Protein AF-A0AAV2QJ57-F1 (afdb_monomer_lite)

Foldseek 3Di:
DPPPPQDFDAAQFQLDTNDDHVVPDPCPVPAAGAAQFDRHHDDYVVPDPDQGAAPVQRDRHGSPDCVDPNNVVSSVVSVVVVVVVVCVVVVNDDDDDDDDDDDDPDPVCVLVVQLVCLVVVDPDPVSSVVSNVVVSVVVPD

Secondary structure (DSSP, 8-state):
-TT-TT---B-TTT--BSS--GGG-TTTTTSPPPPTTTS--SS-GGG--SPP--TTT--SS-TT-TT-HHHHHHHHHHHHHHHHHHHHHTT------------TTSHHHHHHHHHHHHHHH-SSHHHHHHHHHHHHHHT--

pLDDT: mean 74.11, std 21.25, range [30.42, 97.75]

Structure (mmCIF, N/CA/C/O backbone):
data_AF-A0AAV2QJ57-F1
#
_entry.id   AF-A0AAV2QJ57-F1
#
loop_
_atom_site.group_PDB
_atom_site.id
_atom_site.type_symbol
_atom_site.label_atom_id
_atom_site.label_alt_id
_atom_site.label_comp_id
_atom_site.label_asym_id
_atom_site.label_entity_id
_atom_site.label_seq_id
_atom_site.pdbx_PDB_ins_code
_atom_site.Cartn_x
_atom_site.Cartn_y
_atom_site.Cartn_z
_atom_site.occupancy
_atom_site.B_iso_or_equiv
_atom_site.auth_seq_id
_atom_site.auth_comp_id
_atom_site.auth_asym_id
_atom_site.auth_atom_id
_atom_site.pdbx_PDB_model_num
ATOM 1 N N . ASN A 1 1 ? -8.552 18.632 6.131 1.00 40.88 1 ASN A N 1
ATOM 2 C CA . ASN A 1 1 ? -8.574 17.408 5.309 1.00 40.88 1 ASN A CA 1
ATOM 3 C C . ASN A 1 1 ? -8.386 16.238 6.263 1.00 40.88 1 ASN A C 1
ATOM 5 O O . ASN A 1 1 ? -7.270 15.949 6.661 1.00 40.88 1 ASN A O 1
ATOM 9 N N . THR A 1 2 ? -9.490 15.722 6.794 1.00 30.70 2 THR A N 1
ATOM 10 C CA . THR A 1 2 ? -9.564 15.001 8.082 1.00 30.70 2 THR A CA 1
ATOM 11 C C . THR A 1 2 ? -9.433 13.478 7.941 1.00 30.70 2 THR A C 1
ATOM 13 O O . THR A 1 2 ? -9.687 12.749 8.890 1.00 30.70 2 THR A O 1
ATOM 16 N N . MET A 1 3 ? -9.021 12.986 6.766 1.00 31.66 3 MET A N 1
ATOM 17 C CA . MET A 1 3 ? -8.992 11.552 6.437 1.00 31.66 3 MET A CA 1
ATOM 18 C C . MET A 1 3 ? -7.620 10.872 6.638 1.00 31.66 3 MET A C 1
ATOM 20 O O . MET A 1 3 ? -7.491 9.682 6.368 1.00 31.66 3 MET A O 1
ATOM 24 N N . ASP A 1 4 ? -6.599 11.583 7.134 1.00 44.31 4 ASP A N 1
ATOM 25 C CA . ASP A 1 4 ? -5.206 11.089 7.210 1.00 44.31 4 ASP A CA 1
ATOM 26 C C . ASP A 1 4 ? -4.788 10.476 8.564 1.00 44.31 4 ASP A C 1
ATOM 28 O O . ASP A 1 4 ? -3.611 10.201 8.787 1.00 44.31 4 ASP A O 1
ATOM 32 N N . VAL A 1 5 ? -5.724 10.212 9.482 1.00 48.44 5 VAL A N 1
ATOM 33 C CA . VAL A 1 5 ? -5.387 9.642 10.806 1.00 48.44 5 VAL A CA 1
ATOM 34 C C . VAL A 1 5 ? -4.908 8.177 10.711 1.00 48.44 5 VAL A C 1
ATOM 36 O O . VAL A 1 5 ? -4.245 7.680 11.616 1.00 48.44 5 VAL A O 1
ATOM 39 N N . PHE A 1 6 ? -5.159 7.487 9.589 1.00 62.22 6 PHE A N 1
ATOM 40 C CA . PHE A 1 6 ? -4.939 6.037 9.447 1.00 62.22 6 PHE A CA 1
ATOM 41 C C . PHE A 1 6 ? -4.066 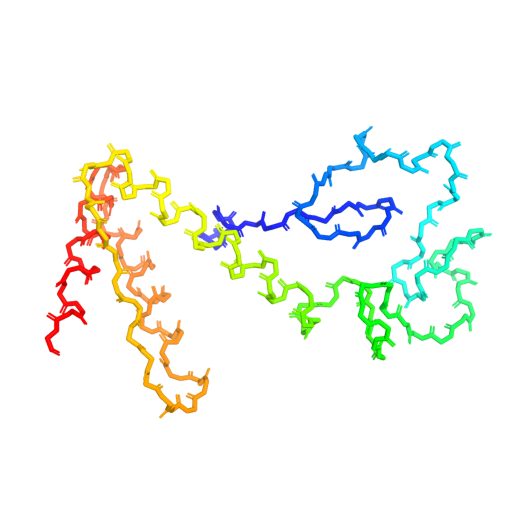5.652 8.243 1.00 62.22 6 PHE A C 1
ATOM 43 O O . PHE A 1 6 ? -4.333 4.669 7.544 1.00 62.22 6 PHE A O 1
ATOM 50 N N . THR A 1 7 ? -3.026 6.435 7.960 1.00 68.19 7 THR A N 1
ATOM 51 C CA . THR A 1 7 ? -2.182 6.203 6.783 1.00 68.19 7 THR A CA 1
ATOM 52 C C . THR A 1 7 ? -1.180 5.076 7.023 1.00 68.19 7 THR A C 1
ATOM 54 O O . THR A 1 7 ? -0.180 5.238 7.720 1.00 68.19 7 THR A O 1
ATOM 57 N N . ILE A 1 8 ? -1.417 3.923 6.388 1.00 83.75 8 ILE A N 1
ATOM 58 C CA . ILE A 1 8 ? -0.393 2.882 6.260 1.00 83.75 8 ILE A CA 1
ATOM 59 C C . ILE A 1 8 ? 0.789 3.410 5.447 1.00 83.75 8 ILE A C 1
ATOM 61 O O . ILE A 1 8 ? 0.631 3.934 4.341 1.00 83.75 8 ILE A O 1
ATOM 65 N N . ILE A 1 9 ? 1.984 3.279 6.019 1.00 87.69 9 ILE A N 1
ATOM 66 C CA . ILE A 1 9 ? 3.211 3.762 5.394 1.00 87.69 9 ILE A CA 1
ATOM 67 C C . ILE A 1 9 ? 3.612 2.856 4.231 1.00 87.69 9 ILE A C 1
ATOM 69 O O . ILE A 1 9 ? 3.448 1.638 4.293 1.00 87.69 9 ILE A O 1
ATOM 73 N N . GLN A 1 10 ? 4.181 3.447 3.186 1.00 92.69 10 GLN A N 1
ATOM 74 C CA . GLN A 1 10 ? 4.901 2.712 2.153 1.00 92.69 10 GLN A CA 1
ATOM 75 C C . GLN A 1 10 ? 6.377 3.056 2.240 1.00 92.69 10 GLN A C 1
ATOM 77 O O . GLN A 1 10 ? 6.749 4.232 2.299 1.00 92.69 10 GLN A O 1
ATOM 82 N N . CYS A 1 11 ? 7.244 2.053 2.182 1.00 95.00 11 CYS A N 1
ATOM 83 C CA . CYS A 1 11 ? 8.657 2.332 2.011 1.00 95.00 11 CYS A CA 1
ATOM 84 C C . CYS A 1 11 ? 8.908 2.845 0.589 1.00 95.00 11 CYS A C 1
ATOM 86 O O . CYS A 1 11 ? 8.799 2.098 -0.373 1.00 95.00 11 CYS A O 1
ATOM 88 N N . HIS A 1 12 ? 9.333 4.098 0.422 1.00 92.88 12 HIS A N 1
ATOM 89 C CA . HIS A 1 12 ? 9.638 4.639 -0.914 1.00 92.88 12 HIS A CA 1
ATOM 90 C C . HIS A 1 12 ? 10.929 4.064 -1.535 1.00 92.88 12 HIS A C 1
ATOM 92 O O . HIS A 1 12 ? 11.330 4.496 -2.614 1.00 92.88 12 HIS A O 1
ATOM 98 N N . TYR A 1 13 ? 11.605 3.133 -0.848 1.00 95.00 13 TYR A N 1
ATOM 99 C CA . TYR A 1 13 ? 12.777 2.431 -1.367 1.00 95.00 13 TYR A CA 1
ATOM 100 C C . TYR A 1 13 ? 12.435 1.050 -1.940 1.00 95.00 13 TYR A C 1
ATOM 102 O O . TYR A 1 13 ? 12.745 0.786 -3.096 1.00 95.00 13 TYR A O 1
ATOM 110 N N . CYS A 1 14 ? 11.799 0.175 -1.152 1.00 95.44 14 CYS A N 1
ATOM 111 C CA . CYS A 1 14 ? 11.424 -1.181 -1.580 1.00 95.44 14 CYS A CA 1
ATOM 112 C C . CYS A 1 14 ? 9.942 -1.342 -1.954 1.00 95.44 14 CYS A C 1
ATOM 114 O O . CYS A 1 14 ? 9.580 -2.383 -2.485 1.00 95.44 14 CYS A O 1
ATOM 116 N N . LEU A 1 15 ? 9.109 -0.326 -1.704 1.00 95.38 15 LEU A N 1
ATOM 117 C CA . LEU A 1 15 ? 7.677 -0.254 -2.033 1.00 95.38 15 LEU A CA 1
ATOM 118 C C . LEU A 1 15 ? 6.758 -1.200 -1.244 1.00 95.38 15 LEU A C 1
ATOM 120 O O . LEU A 1 15 ? 5.559 -1.264 -1.533 1.00 95.38 15 LEU A O 1
ATOM 124 N N . GLU A 1 16 ? 7.286 -1.859 -0.213 1.00 93.06 16 GLU A N 1
ATOM 125 C CA . GLU A 1 16 ? 6.502 -2.648 0.739 1.00 93.06 16 GLU A CA 1
ATOM 126 C C . GLU A 1 16 ? 5.615 -1.755 1.617 1.00 93.06 16 GLU A C 1
ATOM 128 O O . GLU A 1 16 ? 5.992 -0.640 2.007 1.00 93.06 16 GLU A O 1
ATOM 133 N N . TRP A 1 17 ? 4.430 -2.271 1.943 1.00 91.75 17 TRP A N 1
ATOM 134 C CA . TRP A 1 17 ? 3.460 -1.626 2.823 1.00 91.75 17 TRP A CA 1
ATOM 135 C C . TRP A 1 17 ? 3.711 -1.974 4.295 1.00 91.75 17 TRP A C 1
ATOM 137 O O . TRP A 1 17 ? 4.069 -3.100 4.627 1.00 91.75 17 TRP A O 1
ATOM 147 N N . ALA A 1 18 ? 3.468 -1.005 5.180 1.00 72.25 18 ALA A N 1
ATOM 148 C CA . ALA A 1 18 ? 3.317 -1.163 6.629 1.00 72.25 18 ALA A CA 1
ATOM 149 C C . ALA A 1 18 ? 4.491 -1.812 7.398 1.00 72.25 18 ALA A C 1
ATOM 151 O O . ALA A 1 18 ? 4.304 -2.246 8.531 1.00 72.25 18 ALA A O 1
ATOM 152 N N . SER A 1 19 ? 5.699 -1.850 6.826 1.00 78.56 19 SER A N 1
ATOM 153 C CA . SER A 1 19 ? 6.882 -2.423 7.490 1.00 78.56 19 SER A CA 1
ATOM 154 C C . SER A 1 19 ? 7.834 -1.351 8.032 1.00 78.56 19 SER A C 1
ATOM 156 O O . SER A 1 19 ? 8.202 -1.370 9.205 1.00 78.56 19 SER A O 1
ATOM 158 N N . HIS A 1 20 ? 8.240 -0.398 7.191 1.00 91.12 20 HIS A N 1
ATOM 159 C CA . HIS A 1 20 ? 9.295 0.561 7.521 1.00 91.12 20 HIS A CA 1
ATOM 160 C C . HIS A 1 20 ? 9.253 1.797 6.613 1.00 91.12 20 HIS A C 1
ATOM 162 O O . HIS A 1 20 ? 8.640 1.803 5.545 1.00 91.12 20 HIS A O 1
ATOM 168 N N . THR A 1 21 ? 9.944 2.858 7.026 1.00 91.38 21 THR A N 1
ATOM 169 C CA . THR A 1 21 ? 10.168 4.059 6.211 1.00 91.38 21 THR A CA 1
ATOM 170 C C . THR A 1 21 ? 11.467 3.938 5.412 1.00 91.38 21 THR A C 1
ATOM 172 O O . THR A 1 21 ? 12.334 3.125 5.730 1.00 91.38 21 THR A O 1
ATOM 175 N N . ARG A 1 22 ? 11.647 4.778 4.384 1.00 92.25 22 ARG A N 1
ATOM 176 C CA . ARG A 1 22 ? 12.857 4.772 3.537 1.00 92.25 22 ARG A CA 1
ATOM 177 C C . ARG A 1 22 ? 14.184 4.808 4.327 1.00 92.25 22 ARG A C 1
ATOM 179 O O . ARG A 1 22 ? 15.051 4.004 3.990 1.00 92.25 22 ARG A O 1
ATOM 186 N N . PRO A 1 23 ? 14.376 5.667 5.353 1.00 92.06 23 PRO A N 1
ATOM 187 C CA . PRO A 1 23 ? 15.621 5.680 6.134 1.00 92.06 23 PRO A CA 1
ATOM 188 C C . PRO A 1 23 ? 15.946 4.339 6.809 1.00 92.06 23 PRO A C 1
ATOM 190 O O . PRO A 1 23 ? 17.118 3.969 6.923 1.00 92.06 23 PRO A O 1
ATOM 193 N N . ASN A 1 24 ? 14.902 3.598 7.186 1.00 93.88 24 ASN A N 1
ATOM 194 C CA . ASN A 1 24 ? 14.969 2.328 7.904 1.00 93.88 24 ASN A CA 1
ATOM 195 C C . ASN A 1 24 ? 14.770 1.122 6.975 1.00 93.88 24 ASN A C 1
ATOM 197 O O . ASN A 1 24 ? 14.439 0.036 7.442 1.00 93.88 24 ASN A O 1
ATOM 201 N N . CYS A 1 25 ? 14.933 1.298 5.658 1.00 95.25 25 CYS A N 1
ATOM 202 C CA . CYS A 1 25 ? 14.790 0.191 4.725 1.00 95.25 25 CYS A CA 1
ATOM 203 C C . CYS A 1 25 ? 15.942 -0.807 4.894 1.00 95.25 25 CYS A C 1
ATOM 205 O O . CYS A 1 25 ? 17.095 -0.421 4.679 1.00 95.25 25 CYS A O 1
ATOM 207 N N . PRO A 1 26 ? 15.654 -2.085 5.208 1.00 93.81 26 PRO A N 1
ATOM 208 C CA . PRO A 1 26 ? 16.689 -3.098 5.414 1.00 93.81 26 PRO A CA 1
ATOM 209 C C . PRO A 1 26 ? 17.442 -3.422 4.119 1.00 93.81 26 PRO A C 1
ATOM 211 O O . PRO A 1 26 ? 18.526 -3.990 4.154 1.00 93.81 26 PRO A O 1
ATOM 214 N N . PHE A 1 27 ? 16.883 -3.041 2.968 1.00 92.62 27 PHE A N 1
ATOM 215 C CA . PHE A 1 27 ? 17.445 -3.333 1.657 1.00 92.62 27 PHE A CA 1
ATOM 216 C C . PHE A 1 27 ? 18.193 -2.163 1.013 1.00 92.62 27 PHE A C 1
ATOM 218 O O . PHE A 1 27 ? 18.676 -2.322 -0.107 1.00 92.62 27 PHE A O 1
ATOM 225 N N . LYS A 1 28 ? 18.283 -0.999 1.675 1.00 91.62 28 LYS A N 1
ATOM 226 C CA . LYS A 1 28 ? 18.851 0.220 1.069 1.00 91.62 28 LYS A CA 1
ATOM 227 C C . LYS A 1 28 ? 20.306 0.063 0.614 1.00 91.62 28 LYS A C 1
ATOM 229 O O . LYS A 1 28 ? 20.682 0.645 -0.394 1.00 91.62 28 LYS A O 1
ATOM 234 N N . ASP A 1 29 ? 21.068 -0.773 1.315 1.00 93.31 29 ASP A N 1
ATOM 235 C CA . ASP A 1 29 ? 22.485 -1.038 1.039 1.00 93.31 29 ASP A CA 1
ATOM 236 C C . ASP A 1 29 ? 22.705 -2.385 0.318 1.00 93.31 29 ASP A C 1
ATOM 238 O O . ASP A 1 29 ? 23.836 -2.769 0.042 1.00 93.31 29 ASP A O 1
ATOM 242 N N . ILE A 1 30 ? 21.624 -3.119 0.018 1.00 93.25 30 ILE A N 1
ATOM 243 C CA . ILE A 1 30 ? 21.669 -4.483 -0.543 1.00 93.25 30 ILE A CA 1
ATOM 244 C C . ILE A 1 30 ? 21.193 -4.504 -1.997 1.00 93.25 30 ILE A C 1
ATOM 246 O O . ILE A 1 30 ? 21.761 -5.206 -2.830 1.00 93.25 30 ILE A O 1
ATOM 250 N N . LYS A 1 31 ? 20.130 -3.756 -2.316 1.00 93.06 31 LYS A N 1
ATOM 251 C CA . LYS A 1 31 ? 19.518 -3.733 -3.651 1.00 93.06 31 LYS A CA 1
ATOM 252 C C . LYS A 1 31 ? 19.257 -2.298 -4.101 1.00 93.06 31 LYS A C 1
ATOM 254 O O . LYS A 1 31 ? 19.059 -1.438 -3.245 1.00 93.06 31 LYS A O 1
ATOM 259 N N . PRO A 1 32 ? 19.222 -2.014 -5.413 1.00 95.00 32 PRO A N 1
ATOM 260 C CA . PRO A 1 32 ? 18.823 -0.702 -5.919 1.00 95.00 32 PRO A CA 1
ATOM 261 C C . PRO A 1 32 ? 17.370 -0.360 -5.554 1.00 95.00 32 PRO A C 1
ATOM 263 O O . PRO A 1 32 ? 16.546 -1.249 -5.339 1.00 95.00 32 PRO A O 1
ATOM 266 N N . GLN A 1 33 ? 17.053 0.939 -5.512 1.00 95.69 33 GLN A N 1
ATOM 267 C CA . GLN A 1 33 ? 15.690 1.427 -5.282 1.00 95.69 33 GLN A CA 1
ATOM 268 C C . GLN A 1 33 ? 14.723 0.812 -6.302 1.00 95.69 33 GLN A C 1
ATOM 270 O O . GLN A 1 33 ? 14.978 0.858 -7.506 1.00 95.69 33 GLN A O 1
ATOM 275 N N . ALA A 1 34 ? 13.611 0.266 -5.814 1.00 96.50 34 ALA A N 1
ATOM 276 C CA . ALA A 1 34 ? 12.584 -0.330 -6.654 1.00 96.50 34 ALA A CA 1
ATOM 277 C C . ALA A 1 34 ? 11.810 0.751 -7.421 1.00 96.50 34 ALA A C 1
ATOM 279 O O . ALA A 1 34 ? 11.428 1.791 -6.873 1.00 96.50 34 ALA A O 1
ATOM 280 N N . CYS A 1 35 ? 11.544 0.496 -8.697 1.00 97.31 35 CYS A N 1
ATOM 281 C CA . CYS A 1 35 ? 10.725 1.353 -9.535 1.00 97.31 35 CYS A CA 1
ATOM 282 C C . CYS A 1 35 ? 9.245 1.202 -9.171 1.00 97.31 35 CYS A C 1
ATOM 284 O O . CYS A 1 35 ? 8.697 0.102 -9.187 1.00 97.31 35 CYS A O 1
ATOM 286 N N . ALA A 1 36 ? 8.551 2.316 -8.916 1.00 95.38 36 ALA A N 1
ATOM 287 C CA . ALA A 1 36 ? 7.123 2.299 -8.578 1.00 95.38 36 ALA A CA 1
ATOM 288 C C . ALA A 1 36 ? 6.221 1.728 -9.691 1.00 95.38 36 ALA A C 1
ATOM 290 O O . ALA A 1 36 ? 5.107 1.284 -9.403 1.00 95.38 36 ALA A O 1
ATOM 291 N N . LYS A 1 37 ? 6.698 1.741 -10.947 1.00 96.88 37 LYS A N 1
ATOM 292 C CA . LYS A 1 37 ? 5.970 1.253 -12.124 1.00 96.88 37 LYS A CA 1
ATOM 293 C C . LYS A 1 37 ? 6.059 -0.265 -12.283 1.00 96.88 37 LYS A C 1
ATOM 295 O O . LYS A 1 37 ? 5.023 -0.894 -12.458 1.00 96.88 37 LYS A O 1
ATOM 300 N N . CYS A 1 38 ? 7.269 -0.826 -12.260 1.00 96.75 38 CYS A N 1
ATOM 301 C CA . CYS A 1 38 ? 7.513 -2.234 -12.601 1.00 96.75 38 CYS A CA 1
ATOM 302 C C . CYS A 1 38 ? 8.090 -3.080 -11.456 1.00 96.75 38 CYS A C 1
ATOM 304 O O . CYS A 1 38 ? 8.263 -4.283 -11.616 1.00 96.75 38 CYS A O 1
ATOM 306 N N . GLY A 1 39 ? 8.433 -2.475 -10.317 1.00 95.06 39 GLY A N 1
ATOM 307 C CA . GLY A 1 39 ? 9.027 -3.161 -9.168 1.00 95.06 39 GLY A CA 1
ATOM 308 C C . GLY A 1 39 ? 10.533 -3.421 -9.271 1.00 95.06 39 GLY A C 1
ATOM 309 O O . GLY A 1 39 ? 11.193 -3.568 -8.248 1.00 95.06 39 GLY A O 1
ATOM 310 N N . GLU A 1 40 ? 11.111 -3.427 -10.469 1.00 94.94 40 GLU A N 1
ATOM 311 C CA . GLU A 1 40 ? 12.545 -3.667 -10.652 1.00 94.94 40 GLU A CA 1
ATOM 312 C C . GLU A 1 40 ? 13.400 -2.444 -10.298 1.00 94.94 40 GLU A C 1
ATOM 314 O O . GLU A 1 40 ? 12.933 -1.306 -10.334 1.00 94.94 40 GLU A O 1
ATOM 319 N N . GLY A 1 41 ? 14.669 -2.673 -9.958 1.00 94.44 41 GLY A N 1
ATOM 320 C CA . GLY A 1 41 ? 15.633 -1.603 -9.702 1.00 94.44 41 GLY A CA 1
ATOM 321 C C . GLY A 1 41 ? 16.563 -1.325 -10.885 1.00 94.44 41 GLY A C 1
ATOM 322 O O . GLY A 1 41 ? 16.435 -1.904 -11.960 1.00 94.44 41 GLY A O 1
ATOM 323 N N . GLY A 1 42 ? 17.519 -0.417 -10.683 1.00 94.44 42 GLY A N 1
ATOM 324 C CA . GLY A 1 42 ? 18.577 -0.122 -11.663 1.00 94.44 42 GLY A CA 1
ATOM 325 C C . GLY A 1 42 ? 18.228 0.940 -12.710 1.00 94.44 42 GLY A C 1
ATOM 326 O O . GLY A 1 42 ? 19.036 1.205 -13.592 1.00 94.44 42 GLY A O 1
ATOM 327 N N . HIS A 1 43 ? 17.061 1.576 -12.607 1.00 96.00 43 HIS A N 1
ATOM 328 C CA . HIS A 1 43 ? 16.628 2.647 -13.506 1.00 96.00 43 HIS A CA 1
ATOM 329 C C . HIS A 1 43 ? 15.761 3.674 -12.766 1.00 96.00 43 HIS A C 1
ATOM 331 O O . HIS A 1 43 ? 15.245 3.407 -11.677 1.00 96.00 43 HIS A O 1
ATOM 337 N N . LYS A 1 44 ? 15.580 4.864 -13.352 1.00 93.62 44 LYS A N 1
ATOM 338 C CA . LYS A 1 44 ? 14.637 5.867 -12.835 1.00 93.62 44 LYS A CA 1
ATOM 339 C C . LYS A 1 44 ? 13.227 5.596 -13.344 1.00 93.62 44 LYS A C 1
ATOM 341 O O . LYS A 1 44 ? 13.039 5.109 -14.453 1.00 93.62 44 LYS A O 1
ATOM 346 N N . TYR A 1 45 ? 12.220 6.023 -12.582 1.00 92.44 45 TYR A N 1
ATOM 347 C CA . TYR A 1 45 ? 10.813 5.914 -12.988 1.00 92.44 45 TYR A CA 1
ATOM 348 C C . TYR A 1 45 ? 10.540 6.528 -14.375 1.00 92.44 45 TYR A C 1
ATOM 350 O O . TYR A 1 45 ? 9.838 5.931 -15.185 1.00 92.44 45 TYR A O 1
ATOM 358 N N . THR A 1 46 ? 11.137 7.688 -14.672 1.00 95.00 46 THR A N 1
ATOM 359 C CA . THR A 1 46 ? 10.995 8.400 -15.957 1.00 95.00 46 THR A CA 1
ATOM 360 C C . THR A 1 46 ? 11.629 7.672 -17.142 1.00 95.00 46 THR A C 1
ATOM 362 O O . THR A 1 46 ? 11.294 7.963 -18.283 1.00 95.00 46 THR A O 1
ATOM 365 N N . GLU A 1 47 ? 12.536 6.736 -16.876 1.00 96.12 47 GLU A N 1
ATOM 366 C CA . GLU A 1 47 ? 13.278 5.951 -17.870 1.00 96.12 47 GLU A CA 1
ATOM 367 C C . GLU A 1 47 ? 12.736 4.508 -17.955 1.00 96.12 47 GLU A C 1
ATOM 369 O O . GLU A 1 47 ? 13.279 3.671 -18.670 1.00 96.12 47 GLU A O 1
ATOM 374 N N . CYS A 1 48 ? 11.664 4.190 -17.217 1.00 96.50 48 CYS A N 1
ATOM 375 C CA . CYS A 1 48 ? 11.129 2.837 -17.119 1.00 96.50 48 CYS A CA 1
ATOM 376 C C . CYS A 1 48 ? 10.373 2.417 -18.392 1.00 96.50 48 CYS A C 1
ATOM 378 O O . CYS A 1 48 ? 9.217 2.805 -18.612 1.00 96.50 48 CYS A O 1
ATOM 380 N N . SER A 1 49 ? 11.000 1.549 -19.185 1.00 96.69 49 SER A N 1
ATOM 381 C CA . SER A 1 49 ? 10.416 0.906 -20.371 1.00 96.69 49 SER A CA 1
ATOM 382 C C . SER A 1 49 ? 9.659 -0.392 -20.068 1.00 96.69 49 SER A C 1
ATOM 384 O O . SER A 1 49 ? 8.929 -0.882 -20.928 1.00 96.69 49 SER A O 1
ATOM 386 N N . HIS A 1 50 ? 9.788 -0.936 -18.856 1.00 96.75 50 HIS A N 1
ATOM 387 C CA . HIS A 1 50 ? 9.133 -2.181 -18.466 1.00 96.75 50 HIS A CA 1
ATOM 388 C C . HIS A 1 50 ? 7.601 -2.035 -18.364 1.00 96.75 50 HIS A C 1
ATOM 390 O O . HIS A 1 50 ? 7.096 -0.942 -18.051 1.00 96.75 50 HIS A O 1
ATOM 396 N N . PRO A 1 51 ? 6.851 -3.133 -18.586 1.00 97.19 51 PRO A N 1
ATOM 397 C CA . PRO A 1 51 ? 5.427 -3.199 -18.281 1.00 97.19 51 PRO A CA 1
ATOM 398 C C . PRO A 1 51 ? 5.135 -2.845 -16.820 1.00 97.19 51 PRO A C 1
ATOM 400 O O . PRO A 1 51 ? 5.973 -3.015 -15.932 1.00 97.19 51 PRO A O 1
ATOM 403 N N . VAL A 1 52 ? 3.930 -2.333 -16.571 1.00 97.19 52 VAL A N 1
ATOM 404 C CA . VAL A 1 52 ? 3.476 -2.038 -15.210 1.00 97.19 52 VAL A CA 1
ATOM 405 C C . VAL A 1 52 ? 3.305 -3.351 -14.452 1.00 97.19 52 VAL A C 1
ATOM 407 O O . VAL A 1 52 ? 2.609 -4.246 -14.923 1.00 97.19 52 VAL A O 1
ATOM 410 N N . LYS A 1 53 ? 3.923 -3.447 -13.276 1.00 97.75 53 LYS A N 1
ATOM 411 C CA . LYS A 1 53 ? 3.857 -4.628 -12.421 1.00 97.75 53 LYS A CA 1
ATOM 412 C C . LYS A 1 53 ? 4.016 -4.241 -10.956 1.00 97.75 53 LYS A C 1
ATOM 414 O O . LYS A 1 53 ? 4.940 -3.516 -10.581 1.00 97.75 53 LYS A O 1
ATOM 419 N N . CYS A 1 54 ? 3.130 -4.754 -10.112 1.00 97.38 54 CYS A N 1
ATOM 420 C CA . CYS A 1 54 ? 3.192 -4.541 -8.677 1.00 97.38 54 CYS A CA 1
ATOM 421 C C . CYS A 1 54 ? 4.196 -5.501 -8.035 1.00 97.38 54 CYS A C 1
ATOM 423 O O . CYS A 1 54 ? 3.979 -6.705 -8.052 1.00 97.38 54 CYS A O 1
ATOM 425 N N . ILE A 1 55 ? 5.230 -4.988 -7.366 1.00 96.06 55 ILE A N 1
ATOM 426 C CA . ILE A 1 55 ? 6.178 -5.844 -6.626 1.00 96.06 55 ILE A CA 1
ATOM 427 C C . ILE A 1 55 ? 5.536 -6.600 -5.451 1.00 96.06 55 ILE A C 1
ATOM 429 O O . ILE A 1 55 ? 6.045 -7.629 -5.029 1.00 96.06 55 ILE A O 1
ATOM 433 N N . ASN A 1 56 ? 4.420 -6.098 -4.912 1.00 95.69 56 ASN A N 1
ATOM 434 C CA . ASN A 1 56 ? 3.795 -6.678 -3.724 1.00 95.69 56 ASN A CA 1
ATOM 435 C C . ASN A 1 56 ? 2.873 -7.866 -4.044 1.00 95.69 56 ASN A C 1
ATOM 437 O O . ASN A 1 56 ? 2.674 -8.717 -3.189 1.00 95.69 56 ASN A O 1
ATOM 441 N N . CYS A 1 57 ? 2.262 -7.901 -5.233 1.00 96.81 57 CYS A N 1
ATOM 442 C CA . CYS A 1 57 ? 1.255 -8.916 -5.585 1.00 96.81 57 CYS A CA 1
ATOM 443 C C . CYS A 1 57 ? 1.353 -9.433 -7.025 1.00 96.81 57 CYS A C 1
ATOM 445 O O . CYS A 1 57 ? 0.457 -10.137 -7.476 1.00 96.81 57 CYS A O 1
ATOM 447 N N . ASP A 1 58 ? 2.381 -9.012 -7.763 1.00 96.94 58 ASP A N 1
ATOM 448 C CA . ASP A 1 58 ? 2.627 -9.333 -9.172 1.00 96.94 58 ASP A CA 1
ATOM 449 C C . ASP A 1 58 ? 1.530 -8.908 -10.172 1.00 96.94 58 ASP A C 1
ATOM 451 O O . ASP A 1 58 ? 1.639 -9.213 -11.357 1.00 96.94 58 ASP A O 1
ATOM 455 N N . GLY A 1 59 ? 0.512 -8.157 -9.736 1.00 97.25 59 GLY A N 1
ATOM 456 C CA . GLY A 1 59 ? -0.587 -7.683 -10.584 1.00 97.25 59 GLY A CA 1
ATOM 457 C C . GLY A 1 59 ? -0.227 -6.539 -11.542 1.00 97.25 59 GLY A C 1
ATOM 458 O O . GLY A 1 59 ? 0.753 -5.815 -11.344 1.00 97.25 59 GLY A O 1
ATOM 459 N N . GLU A 1 60 ? -1.079 -6.332 -12.552 1.00 97.38 60 GLU A N 1
ATOM 460 C CA . GLU A 1 60 ? -0.953 -5.303 -13.603 1.00 97.38 60 GLU A CA 1
ATOM 461 C C . GLU A 1 60 ? -1.350 -3.896 -13.116 1.00 97.38 60 GLU A C 1
ATOM 463 O O . GLU A 1 60 ? -2.217 -3.217 -13.664 1.00 97.38 60 GLU A O 1
ATOM 468 N N . HIS A 1 61 ? -0.723 -3.439 -12.037 1.00 97.06 61 HIS A N 1
ATOM 469 C CA . HIS A 1 61 ? -0.883 -2.085 -11.519 1.00 97.06 61 HIS A CA 1
ATOM 470 C C . HIS A 1 61 ? 0.408 -1.614 -10.829 1.00 97.06 61 HIS A C 1
ATOM 472 O O . HIS A 1 61 ? 1.215 -2.440 -10.402 1.00 97.06 61 HIS A O 1
ATOM 478 N N . PRO A 1 62 ? 0.633 -0.297 -10.669 1.00 96.25 62 PRO A N 1
ATOM 479 C CA . PRO A 1 62 ? 1.802 0.205 -9.951 1.00 96.25 62 PRO A CA 1
ATOM 480 C C . PRO A 1 62 ? 1.821 -0.268 -8.493 1.00 96.25 62 PRO A C 1
ATOM 482 O O . PRO A 1 62 ? 0.773 -0.515 -7.885 1.00 96.25 62 PRO A O 1
ATOM 485 N N . ALA A 1 63 ? 3.006 -0.328 -7.886 1.00 95.00 63 ALA A N 1
ATOM 486 C CA . ALA A 1 63 ? 3.157 -0.736 -6.486 1.00 95.00 63 ALA A CA 1
ATOM 487 C C . ALA A 1 63 ? 2.467 0.215 -5.491 1.00 95.00 63 ALA A C 1
ATOM 489 O O . ALA A 1 63 ? 2.205 -0.169 -4.356 1.00 95.00 63 ALA A O 1
ATOM 490 N N . THR A 1 64 ? 2.163 1.442 -5.913 1.00 92.88 64 THR A N 1
ATOM 491 C CA . THR A 1 64 ? 1.491 2.487 -5.127 1.00 92.88 64 THR A CA 1
ATOM 492 C C . T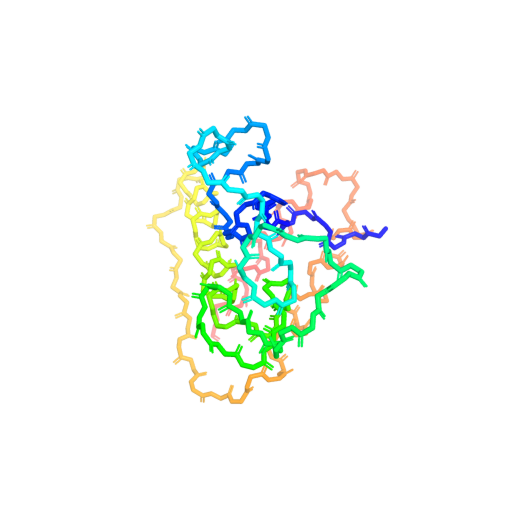HR A 1 64 ? -0.040 2.415 -5.199 1.00 92.88 64 THR A C 1
ATOM 494 O O . THR A 1 64 ? -0.727 3.174 -4.511 1.00 92.88 64 THR A O 1
ATOM 497 N N . ALA A 1 65 ? -0.601 1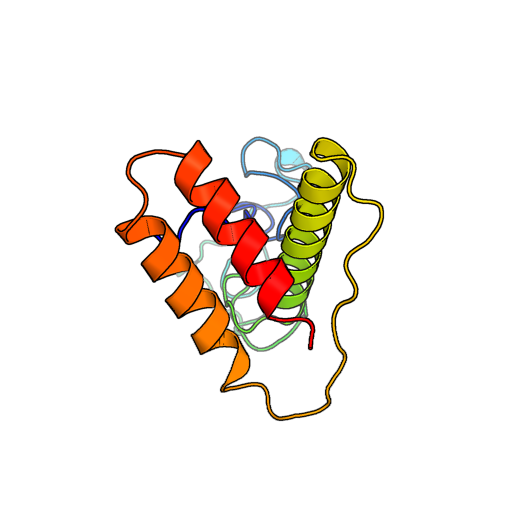.534 -6.036 1.00 93.81 65 ALA A N 1
ATOM 498 C CA . ALA A 1 65 ? -2.035 1.493 -6.291 1.00 93.81 65 ALA A CA 1
ATOM 499 C C . ALA A 1 65 ? -2.827 0.985 -5.074 1.00 93.81 65 ALA A C 1
ATOM 501 O O . ALA A 1 65 ? -2.571 -0.094 -4.540 1.00 93.81 65 ALA A O 1
ATOM 502 N N . ARG A 1 66 ? -3.860 1.738 -4.680 1.00 90.25 66 ARG A N 1
ATOM 503 C CA . ARG A 1 66 ? -4.752 1.410 -3.550 1.00 90.25 66 ARG A CA 1
ATOM 504 C C . ARG A 1 66 ? -5.726 0.262 -3.853 1.00 90.25 66 ARG A C 1
ATOM 506 O O . ARG A 1 66 ? -6.358 -0.262 -2.942 1.00 90.25 66 ARG A O 1
ATOM 513 N N . CYS A 1 67 ? -5.831 -0.152 -5.119 1.00 91.12 67 CYS A N 1
ATOM 514 C CA . CYS A 1 67 ? -6.551 -1.365 -5.510 1.00 91.12 67 CYS A CA 1
ATOM 515 C C . CYS A 1 67 ? -5.772 -2.655 -5.200 1.00 91.12 67 CYS A C 1
ATOM 517 O O . CYS A 1 67 ? -6.376 -3.724 -5.237 1.00 91.12 67 CYS A O 1
ATOM 519 N N . CYS A 1 68 ? -4.475 -2.564 -4.868 1.00 94.25 68 CYS A N 1
ATOM 520 C CA . CYS A 1 68 ? -3.632 -3.724 -4.594 1.00 94.25 68 CYS A CA 1
ATOM 521 C C . CYS A 1 68 ? -4.215 -4.581 -3.453 1.00 94.25 68 CYS A C 1
ATOM 523 O O . CYS A 1 68 ? -4.500 -4.041 -2.379 1.00 94.25 68 CYS A O 1
ATOM 525 N N . PRO A 1 69 ? -4.340 -5.910 -3.627 1.00 93.88 69 PRO A N 1
ATOM 526 C CA . PRO A 1 69 ? -4.841 -6.789 -2.573 1.00 93.88 69 PRO A CA 1
ATOM 527 C C . PRO A 1 69 ? -3.952 -6.751 -1.323 1.00 93.88 69 PRO A C 1
ATOM 529 O O . PRO A 1 69 ? -4.473 -6.673 -0.216 1.00 93.88 69 PRO A O 1
ATOM 532 N N . VAL A 1 70 ? -2.625 -6.680 -1.480 1.00 94.50 70 VAL A N 1
ATOM 533 C CA . VAL A 1 70 ? -1.697 -6.573 -0.339 1.00 94.50 70 VAL A CA 1
ATOM 534 C C . VAL A 1 70 ? -1.875 -5.255 0.409 1.00 94.50 70 VAL A C 1
ATOM 536 O O . VAL A 1 70 ? -1.911 -5.266 1.633 1.00 94.50 70 VAL A O 1
ATOM 539 N N . PHE A 1 71 ? -2.076 -4.134 -0.294 1.00 90.56 71 PHE A N 1
ATOM 540 C CA . PHE A 1 71 ? -2.411 -2.861 0.356 1.00 90.56 71 PHE A CA 1
ATOM 541 C C . PHE A 1 71 ? -3.688 -2.991 1.202 1.00 90.56 71 PHE A C 1
ATOM 543 O O . PHE A 1 71 ? -3.702 -2.582 2.363 1.00 90.56 71 PHE A O 1
ATOM 550 N N . LYS A 1 72 ? -4.753 -3.578 0.635 1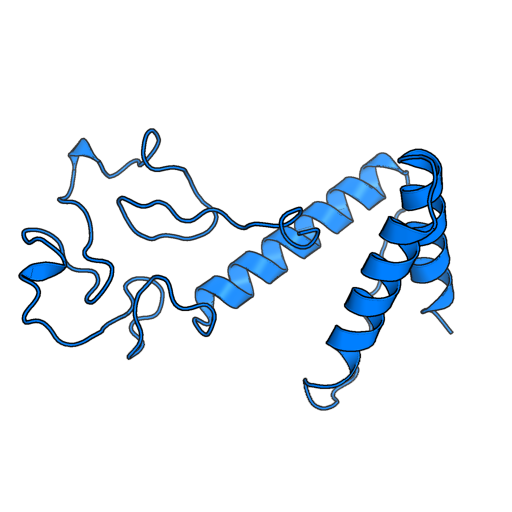.00 89.00 72 LYS A N 1
ATOM 551 C CA . LYS A 1 72 ? -6.033 -3.768 1.333 1.00 89.00 72 LYS A CA 1
ATOM 552 C C . LYS A 1 72 ? -5.869 -4.648 2.575 1.00 89.00 72 LYS A C 1
ATOM 554 O O . LYS A 1 72 ? -6.347 -4.271 3.642 1.00 89.00 72 LYS A O 1
ATOM 559 N N . SER A 1 73 ? -5.144 -5.761 2.464 1.00 87.38 73 SER A N 1
ATOM 560 C CA . SER A 1 73 ? -4.852 -6.646 3.596 1.00 87.38 73 SER A CA 1
ATOM 561 C C . SER A 1 73 ? -4.003 -5.959 4.668 1.00 87.38 73 SER A C 1
ATOM 563 O O . SER A 1 73 ? -4.325 -6.056 5.850 1.00 87.38 73 SER A O 1
ATOM 565 N N . SER A 1 74 ? -2.962 -5.206 4.291 1.00 87.88 74 SER A N 1
ATOM 566 C CA . SER A 1 74 ? -2.151 -4.429 5.240 1.00 87.88 74 SER A CA 1
ATOM 567 C C . SER A 1 74 ? -2.976 -3.362 5.960 1.00 87.88 74 SER A C 1
ATOM 569 O O . SER A 1 74 ? -2.801 -3.156 7.160 1.00 87.88 74 SER A O 1
ATOM 571 N N . LEU A 1 75 ? -3.894 -2.701 5.250 1.00 82.62 75 LEU A N 1
ATOM 572 C CA . LEU A 1 75 ? -4.809 -1.727 5.838 1.00 82.62 75 LEU A CA 1
ATOM 573 C C . LEU A 1 75 ? -5.765 -2.384 6.837 1.00 82.62 75 LEU A C 1
ATOM 575 O O . LEU A 1 75 ? -5.957 -1.851 7.927 1.00 82.62 75 LEU A O 1
ATOM 579 N N . GLN A 1 76 ? -6.345 -3.534 6.485 1.00 82.12 76 GLN A N 1
ATOM 580 C CA . GLN A 1 76 ? -7.224 -4.284 7.381 1.00 82.12 76 GLN A CA 1
ATOM 581 C C . GLN A 1 76 ? -6.473 -4.728 8.638 1.00 82.12 76 GLN A C 1
ATOM 583 O O . GLN A 1 76 ? -6.927 -4.444 9.740 1.00 82.12 76 GLN A O 1
ATOM 588 N N . TYR A 1 77 ? -5.286 -5.322 8.487 1.00 82.19 77 TYR A N 1
ATOM 589 C CA . TYR A 1 77 ? -4.451 -5.723 9.619 1.00 82.19 77 TYR A CA 1
ATOM 590 C C . TYR A 1 77 ? -4.128 -4.543 10.546 1.00 82.19 77 TYR A C 1
ATOM 592 O O . TYR A 1 77 ? -4.289 -4.650 11.761 1.00 82.19 77 TYR A O 1
ATOM 600 N N . ALA A 1 78 ? -3.719 -3.400 9.985 1.00 78.31 78 ALA A N 1
ATOM 601 C CA . ALA A 1 78 ? -3.420 -2.202 10.766 1.00 78.31 78 ALA A CA 1
ATOM 602 C C . ALA A 1 78 ? -4.652 -1.686 11.528 1.00 78.31 78 ALA A C 1
ATOM 604 O O . ALA A 1 78 ? -4.540 -1.325 12.699 1.00 78.31 78 ALA A O 1
ATOM 605 N N . ARG A 1 79 ? -5.833 -1.700 10.893 1.00 76.00 79 ARG A N 1
ATOM 606 C CA . ARG A 1 79 ? -7.106 -1.337 11.535 1.00 76.00 79 ARG A CA 1
ATOM 607 C C . ARG A 1 79 ? -7.445 -2.281 12.683 1.00 76.00 79 ARG A C 1
ATOM 609 O O . ARG A 1 79 ? -7.707 -1.808 13.782 1.00 76.00 79 ARG A O 1
ATOM 616 N N . THR A 1 80 ? -7.396 -3.594 12.456 1.00 73.81 80 THR A N 1
ATOM 617 C CA . THR A 1 80 ? -7.697 -4.597 13.486 1.00 73.81 80 THR A CA 1
ATOM 618 C C . THR A 1 80 ? -6.746 -4.475 14.669 1.00 73.81 80 THR A C 1
ATOM 620 O O . THR A 1 80 ? -7.198 -4.446 15.811 1.00 73.81 80 THR A O 1
ATOM 623 N N . LYS A 1 81 ? -5.439 -4.342 14.411 1.00 76.81 81 LYS A N 1
ATOM 624 C CA . LYS A 1 81 ? -4.432 -4.181 15.463 1.00 76.81 81 LYS A CA 1
ATOM 625 C C . LYS A 1 81 ? -4.697 -2.931 16.304 1.00 76.81 81 LYS A C 1
ATOM 627 O O . LYS A 1 81 ? -4.676 -3.011 17.526 1.00 76.81 81 LYS A O 1
ATOM 632 N N . LEU A 1 82 ? -5.006 -1.805 15.663 1.00 71.62 82 LEU A N 1
ATOM 633 C CA . LEU A 1 82 ? -5.337 -0.569 16.368 1.00 71.62 82 LEU A CA 1
ATOM 634 C C . LEU A 1 82 ? -6.604 -0.719 17.219 1.00 71.62 82 LEU A C 1
ATOM 636 O O . LEU A 1 82 ? -6.609 -0.326 18.381 1.00 71.62 82 LEU A O 1
ATOM 640 N N . VAL A 1 83 ? -7.670 -1.301 16.661 1.00 73.38 83 VAL A N 1
ATOM 641 C CA . VAL A 1 83 ? -8.906 -1.569 17.411 1.00 73.38 83 VAL A CA 1
ATOM 642 C C . VAL A 1 83 ? -8.597 -2.431 18.635 1.00 73.38 83 VAL A C 1
ATOM 644 O O . VAL A 1 83 ? -9.034 -2.098 19.730 1.00 73.38 83 VAL A O 1
ATOM 647 N N . GLN A 1 84 ? -7.787 -3.480 18.494 1.00 70.00 84 GLN A N 1
ATOM 648 C CA . GLN A 1 84 ? -7.364 -4.317 19.620 1.00 70.00 84 GLN A CA 1
ATOM 649 C C . GLN A 1 84 ? -6.567 -3.539 20.674 1.00 70.00 84 GLN A C 1
ATOM 651 O O . GLN A 1 84 ? -6.847 -3.677 21.863 1.00 70.00 84 GLN A O 1
ATOM 656 N N . GLU A 1 85 ? -5.611 -2.703 20.264 1.00 70.19 85 GLU A N 1
ATOM 657 C CA . GLU A 1 85 ? -4.825 -1.861 21.176 1.00 70.19 85 GLU A CA 1
ATOM 658 C C . GLU A 1 85 ? -5.717 -0.880 21.949 1.00 70.19 85 GLU A C 1
ATOM 660 O O . GLU A 1 85 ? -5.562 -0.717 23.160 1.00 70.19 85 GLU A O 1
ATOM 665 N N . ILE A 1 86 ? -6.702 -0.286 21.274 1.00 71.12 86 ILE A N 1
ATOM 666 C CA . ILE A 1 86 ? -7.691 0.604 21.881 1.00 71.12 86 ILE A CA 1
ATOM 667 C C . ILE A 1 86 ? -8.581 -0.154 22.872 1.00 71.12 86 ILE A C 1
ATOM 669 O O . ILE A 1 86 ? -8.765 0.305 23.999 1.00 71.12 86 ILE A O 1
ATOM 673 N N . LEU A 1 87 ? -9.130 -1.309 22.486 1.00 69.62 87 LEU A N 1
ATOM 674 C CA . LEU A 1 87 ? -9.970 -2.128 23.365 1.00 69.62 87 LEU A CA 1
ATOM 675 C C . LEU A 1 87 ? -9.201 -2.540 24.622 1.00 69.62 87 LEU A C 1
ATOM 677 O O . LEU A 1 87 ? -9.706 -2.379 25.732 1.00 69.62 87 LEU A O 1
ATOM 681 N N . HIS A 1 88 ? -7.956 -2.988 24.448 1.00 69.25 88 HIS A N 1
ATOM 682 C CA . HIS A 1 88 ? -7.076 -3.375 25.543 1.00 69.25 88 HIS A CA 1
ATOM 683 C C . HIS A 1 88 ? -6.776 -2.199 26.482 1.00 69.25 88 HIS A C 1
ATOM 685 O O . HIS A 1 88 ? -6.915 -2.338 27.696 1.00 69.25 88 HIS A O 1
ATOM 691 N N . ALA A 1 89 ? -6.441 -1.021 25.944 1.00 67.81 89 ALA A N 1
ATOM 692 C CA . ALA A 1 89 ? -6.200 0.185 26.742 1.00 67.81 89 ALA A CA 1
ATOM 693 C C . ALA A 1 89 ? -7.428 0.628 27.563 1.00 67.81 89 ALA A C 1
ATOM 695 O O . ALA A 1 89 ? -7.271 1.271 28.597 1.00 67.81 89 ALA A O 1
ATOM 696 N N . ASN A 1 90 ? -8.636 0.261 27.125 1.00 68.69 90 ASN A N 1
ATOM 697 C CA . ASN A 1 90 ? -9.899 0.586 27.789 1.00 68.69 90 ASN A CA 1
ATOM 698 C C . ASN A 1 90 ? -10.488 -0.582 28.607 1.00 68.69 90 ASN A C 1
ATOM 700 O O . ASN A 1 90 ? -11.604 -0.468 29.112 1.00 68.69 90 ASN A O 1
ATOM 704 N N . GLY A 1 91 ? -9.778 -1.710 28.741 1.00 72.56 91 GLY A N 1
ATOM 705 C CA . GLY A 1 91 ? -10.252 -2.877 29.497 1.00 72.56 91 GLY A CA 1
ATOM 706 C C . GLY A 1 91 ? -11.468 -3.587 28.882 1.00 72.56 91 GLY A C 1
ATOM 707 O O . GLY A 1 91 ? -12.233 -4.232 29.598 1.00 72.56 91 GLY A O 1
ATOM 708 N N . ILE A 1 92 ? -11.677 -3.459 27.567 1.00 67.56 92 ILE A N 1
ATOM 709 C CA . ILE A 1 92 ? -12.777 -4.104 26.839 1.00 67.56 92 ILE A CA 1
ATOM 710 C C . ILE A 1 92 ? -12.284 -5.446 26.283 1.00 67.56 92 ILE A C 1
ATOM 712 O O . ILE A 1 92 ? -11.347 -5.496 25.491 1.00 67.56 92 ILE A O 1
ATOM 716 N N . ASN A 1 93 ? -12.934 -6.546 26.678 1.00 54.50 93 ASN A N 1
ATOM 717 C CA . ASN A 1 93 ? -12.425 -7.902 26.437 1.00 54.50 93 ASN A CA 1
ATOM 718 C C . ASN A 1 93 ? -12.648 -8.452 25.013 1.00 54.50 93 ASN A C 1
ATOM 720 O O . ASN A 1 93 ? -11.996 -9.429 24.654 1.00 54.50 93 ASN A O 1
ATOM 724 N N . SER A 1 94 ? -13.549 -7.882 24.198 1.00 54.44 94 SER A N 1
ATOM 725 C CA . SER A 1 94 ? -13.708 -8.290 22.787 1.00 54.44 94 SER A CA 1
ATOM 726 C C . SER A 1 94 ? -14.573 -7.330 21.958 1.00 54.44 94 SER A C 1
ATOM 728 O O . SER A 1 94 ? -15.432 -6.636 22.499 1.00 54.44 94 SER A O 1
ATOM 730 N N . TYR A 1 95 ? -14.349 -7.340 20.640 1.00 52.16 95 TYR A N 1
ATOM 731 C CA . TYR A 1 95 ? -15.203 -6.766 19.594 1.00 52.16 95 TYR A CA 1
ATOM 732 C C . TYR A 1 95 ? -15.527 -7.891 18.600 1.00 52.16 95 TYR A C 1
ATOM 734 O O . TYR A 1 95 ? -14.616 -8.607 18.181 1.00 52.16 95 TYR A O 1
ATOM 742 N N . GLN A 1 96 ? -16.804 -8.097 18.273 1.00 44.47 96 GLN A N 1
ATOM 743 C CA . GLN A 1 96 ? -17.248 -9.080 17.279 1.00 44.47 96 GLN A CA 1
ATOM 744 C C . GLN A 1 96 ? -17.544 -8.329 15.975 1.00 44.47 96 GLN A C 1
ATOM 746 O O . GLN A 1 96 ? -18.412 -7.463 15.942 1.00 44.47 96 GLN A O 1
ATOM 751 N N . GLU A 1 97 ? -16.799 -8.637 14.915 1.00 45.03 97 GLU A N 1
ATOM 752 C CA . GLU A 1 97 ? -17.057 -8.118 13.570 1.00 45.03 97 GLU A CA 1
ATOM 753 C C . GLU A 1 97 ? -18.184 -8.970 12.955 1.00 45.03 97 GLU A C 1
ATOM 755 O O . GLU A 1 97 ? -18.002 -10.168 12.722 1.00 45.03 97 GLU A O 1
ATOM 760 N N . GLU A 1 98 ? -19.378 -8.405 12.749 1.00 38.25 98 GLU A N 1
ATOM 761 C CA . GLU A 1 98 ? -20.480 -9.147 12.127 1.00 38.25 98 GLU A CA 1
ATOM 762 C C . GLU A 1 98 ? -20.171 -9.453 10.657 1.00 38.25 98 GLU A C 1
ATOM 764 O O . GLU A 1 98 ? -20.173 -8.585 9.780 1.00 38.25 98 GLU A O 1
ATOM 769 N N . THR A 1 99 ? -19.941 -10.733 10.370 1.00 35.09 99 THR A N 1
ATOM 770 C CA . THR A 1 99 ? -19.783 -11.258 9.013 1.00 35.09 99 THR A CA 1
ATOM 771 C C . THR A 1 99 ? -21.149 -11.392 8.342 1.00 35.09 99 THR A C 1
ATOM 773 O O . THR A 1 99 ? -21.749 -12.460 8.303 1.00 35.09 99 THR A O 1
ATOM 776 N N . SER A 1 100 ? -21.665 -10.303 7.774 1.00 37.59 100 SER A N 1
ATOM 777 C CA . SER A 1 100 ? -22.799 -10.377 6.845 1.00 37.59 100 SER A CA 1
ATOM 778 C C . SER A 1 100 ? -22.318 -10.216 5.405 1.00 37.59 100 SER A C 1
ATOM 780 O O . SER A 1 100 ? -22.004 -9.118 4.938 1.00 37.59 100 SER A O 1
ATOM 782 N N . SER A 1 101 ? -22.286 -11.357 4.711 1.00 36.16 101 SER A N 1
ATOM 783 C CA . SER A 1 101 ? -22.246 -11.503 3.258 1.00 36.16 101 SER A CA 1
ATOM 784 C C . SER A 1 101 ? -23.264 -10.566 2.596 1.00 36.16 101 SER A C 1
ATOM 786 O O . SER A 1 101 ? -24.463 -10.836 2.601 1.00 36.16 101 SER A O 1
ATOM 788 N N . GLY A 1 102 ? -22.792 -9.449 2.049 1.00 32.03 102 GLY A N 1
ATOM 789 C CA . GLY A 1 102 ? -23.624 -8.468 1.361 1.00 32.03 102 GLY A CA 1
ATOM 790 C C . GLY A 1 102 ? -22.763 -7.345 0.795 1.00 32.03 102 GLY A C 1
ATOM 791 O O . GLY A 1 102 ? -22.208 -6.563 1.557 1.00 32.03 102 GLY A O 1
ATOM 792 N N . THR A 1 103 ? -22.617 -7.357 -0.532 1.00 30.42 103 THR A N 1
ATOM 793 C CA . THR A 1 103 ? -22.123 -6.307 -1.449 1.00 30.42 103 THR A CA 1
ATOM 794 C C . THR A 1 103 ? -21.379 -5.108 -0.831 1.00 30.42 103 THR A C 1
ATOM 796 O O . THR A 1 103 ? -21.968 -4.247 -0.183 1.00 30.42 103 THR A O 1
ATOM 799 N N . GLU A 1 104 ? -20.082 -5.015 -1.141 1.00 38.81 104 GLU A N 1
ATOM 800 C CA . GLU A 1 104 ? -19.039 -4.136 -0.575 1.00 38.81 104 GLU A CA 1
ATOM 801 C C . GLU A 1 104 ? -19.215 -2.598 -0.700 1.00 38.81 104 GLU A C 1
ATOM 803 O O . GLU A 1 104 ? -18.256 -1.876 -0.431 1.00 38.81 104 GLU A O 1
ATOM 808 N N . ASN A 1 105 ? -20.384 -2.047 -1.052 1.00 41.19 105 ASN A N 1
ATOM 809 C CA . ASN A 1 105 ? -20.501 -0.608 -1.363 1.00 41.19 105 ASN A CA 1
ATOM 810 C C . ASN A 1 105 ? -21.278 0.285 -0.375 1.00 41.19 105 ASN A C 1
ATOM 812 O O . ASN A 1 105 ? -21.017 1.482 -0.385 1.00 41.19 105 ASN A O 1
ATOM 816 N N . ASP A 1 106 ? -22.121 -0.231 0.528 1.00 41.91 106 ASP A N 1
ATOM 817 C CA . ASP A 1 106 ? -22.939 0.652 1.398 1.00 41.91 106 ASP A CA 1
ATOM 818 C C . ASP A 1 106 ? -22.453 0.763 2.855 1.00 41.91 106 ASP A C 1
ATOM 820 O O . ASP A 1 106 ? -22.665 1.775 3.515 1.00 41.91 106 ASP A O 1
ATOM 824 N N . LYS A 1 107 ? -21.727 -0.228 3.386 1.00 41.88 107 LYS A N 1
ATOM 825 C CA . LYS A 1 107 ? -21.334 -0.230 4.814 1.00 41.88 107 LYS A CA 1
ATOM 826 C C . LYS A 1 107 ? -20.135 0.675 5.130 1.00 41.88 107 LYS A C 1
ATOM 828 O O . LYS A 1 107 ? -19.975 1.125 6.264 1.00 41.88 107 LYS A O 1
ATOM 833 N N . ASN A 1 108 ? -19.302 0.975 4.129 1.00 45.22 108 ASN A N 1
ATOM 834 C CA . ASN A 1 108 ? -18.176 1.898 4.288 1.00 45.22 108 ASN A CA 1
ATOM 835 C C . ASN A 1 108 ? -18.618 3.367 4.372 1.00 45.22 108 ASN A C 1
ATOM 837 O O . ASN A 1 108 ? -17.837 4.162 4.894 1.00 45.22 108 ASN A O 1
ATOM 841 N N . SER A 1 109 ? -19.823 3.734 3.904 1.00 47.88 109 SER A N 1
ATOM 842 C CA . SER A 1 109 ? -20.314 5.119 3.988 1.00 47.88 109 SER A CA 1
ATOM 843 C C . SER A 1 109 ? -20.746 5.475 5.410 1.00 47.88 109 SER A C 1
ATOM 845 O O . SER A 1 109 ? -20.316 6.494 5.929 1.00 47.88 109 SER A O 1
ATOM 847 N N . HIS A 1 110 ? -21.469 4.591 6.102 1.00 45.91 110 HIS A N 1
ATOM 848 C CA . HIS A 1 110 ? -22.001 4.890 7.435 1.00 45.91 110 HIS A CA 1
ATOM 849 C C . HIS A 1 110 ? -20.898 5.059 8.495 1.00 45.91 110 HIS A C 1
ATOM 851 O O . HIS A 1 110 ? -20.962 5.957 9.329 1.00 45.91 110 HIS A O 1
ATOM 857 N N . MET A 1 111 ? -19.835 4.245 8.441 1.00 47.50 111 MET A N 1
ATOM 858 C CA . MET A 1 111 ? -18.684 4.401 9.343 1.00 47.50 111 MET A CA 1
ATOM 859 C C . MET A 1 111 ? -17.901 5.690 9.045 1.00 47.50 111 MET A C 1
ATOM 861 O O . MET A 1 111 ? -17.441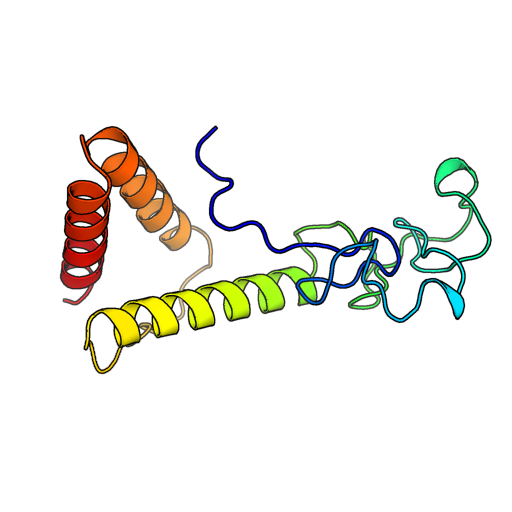 6.352 9.971 1.00 47.50 111 MET A O 1
ATOM 865 N N . THR A 1 112 ? -17.738 6.061 7.767 1.00 52.50 112 THR A N 1
ATOM 866 C CA . THR A 1 112 ? -17.020 7.293 7.393 1.00 52.50 112 THR A CA 1
ATOM 867 C C . THR A 1 112 ? -17.831 8.555 7.673 1.00 52.50 112 THR A C 1
ATOM 869 O O . THR A 1 112 ? -17.251 9.547 8.105 1.00 52.50 112 THR A O 1
ATOM 872 N N . GLU A 1 113 ? -19.148 8.515 7.495 1.00 52.72 113 GLU A N 1
ATOM 873 C CA . GLU A 1 113 ? -20.071 9.612 7.793 1.00 52.72 113 GLU A CA 1
ATOM 874 C C . GLU A 1 113 ? -20.194 9.830 9.304 1.00 52.72 113 GLU A C 1
ATOM 876 O O . GLU A 1 113 ? -20.057 10.954 9.781 1.00 52.72 113 GLU A O 1
ATOM 881 N N . PHE A 1 114 ? -20.278 8.747 10.079 1.00 57.69 114 PHE A N 1
ATOM 882 C CA . PHE A 1 114 ? -20.282 8.814 11.534 1.00 57.69 114 PHE A CA 1
ATOM 883 C C . PHE A 1 114 ? -18.937 9.297 12.112 1.00 57.69 114 PHE A C 1
ATOM 885 O O . PHE A 1 114 ? -18.906 10.137 13.011 1.00 57.69 114 PHE A O 1
ATOM 892 N N . LEU A 1 115 ? -17.804 8.814 11.583 1.00 55.16 115 LEU A N 1
ATOM 893 C CA . LEU A 1 115 ? -16.475 9.312 11.960 1.00 55.16 115 LEU A CA 1
ATOM 894 C C . LEU A 1 115 ? -16.318 10.803 11.641 1.00 55.16 115 LEU A C 1
ATOM 896 O O . LEU A 1 115 ? -15.735 11.540 12.438 1.00 55.16 115 LEU A O 1
ATOM 900 N N . ALA A 1 116 ? -16.846 11.250 10.500 1.00 54.81 116 ALA A N 1
ATOM 901 C CA . ALA A 1 116 ? -16.860 12.658 10.132 1.00 54.81 116 ALA A CA 1
ATOM 902 C C . ALA A 1 116 ? -17.741 13.473 11.092 1.00 54.81 116 ALA A C 1
ATOM 904 O O . ALA A 1 116 ? -17.288 14.487 11.617 1.00 54.81 116 ALA A O 1
ATOM 905 N N . GLU A 1 117 ? -18.954 13.018 11.401 1.00 58.66 117 GLU A N 1
ATOM 906 C CA . GLU A 1 117 ? -19.866 13.704 12.320 1.00 58.66 117 GLU A CA 1
ATOM 907 C C . GLU A 1 117 ? -19.309 13.774 13.748 1.00 58.66 117 GLU A C 1
ATOM 909 O O . GLU A 1 117 ? -19.296 14.847 14.356 1.00 58.66 117 GLU A O 1
ATOM 914 N N . ALA A 1 118 ? -18.753 12.678 14.270 1.00 56.81 118 ALA A N 1
ATOM 915 C CA . ALA A 1 118 ? -18.099 12.658 15.575 1.00 56.81 118 ALA A CA 1
ATOM 916 C C . ALA A 1 118 ? -16.895 13.613 15.616 1.00 56.81 118 ALA A C 1
ATOM 918 O O . ALA A 1 118 ? -16.706 14.308 16.613 1.00 56.81 118 ALA A O 1
ATOM 919 N N . ALA A 1 119 ? -16.112 13.707 14.536 1.00 52.50 119 ALA A N 1
ATOM 920 C CA . ALA A 1 119 ? -14.978 14.627 14.436 1.00 52.50 119 ALA A CA 1
ATOM 921 C C . ALA A 1 119 ? -15.408 16.102 14.320 1.00 52.50 119 ALA A C 1
ATOM 923 O O . ALA A 1 119 ? -14.701 16.981 14.806 1.00 52.50 119 ALA A O 1
ATOM 924 N N . HIS A 1 120 ? -16.556 16.384 13.697 1.00 52.62 120 HIS A N 1
ATOM 925 C CA . HIS A 1 120 ? -17.076 17.744 13.518 1.00 52.62 120 HIS A CA 1
ATOM 926 C C . HIS A 1 120 ? -17.838 18.283 14.733 1.00 52.62 120 HIS A C 1
ATOM 928 O O . HIS A 1 120 ? -17.875 19.493 14.945 1.00 52.62 120 HIS A O 1
ATOM 934 N N . THR A 1 121 ? -18.456 17.405 15.519 1.00 55.28 121 THR A N 1
ATOM 935 C CA . THR A 1 121 ? -19.360 17.789 16.615 1.00 55.28 121 THR A CA 1
ATOM 936 C C . THR A 1 121 ? -18.730 17.683 18.002 1.00 55.28 121 THR A C 1
ATOM 938 O O . THR A 1 121 ? -19.373 18.052 18.987 1.00 55.28 121 THR A O 1
ATOM 941 N N . SER A 1 122 ? -17.501 17.173 18.093 1.00 67.00 122 SER A N 1
ATOM 942 C CA . SER A 1 122 ? -16.757 17.047 19.346 1.00 67.00 122 SER A CA 1
ATOM 943 C C . SER A 1 122 ? -15.868 18.263 19.570 1.00 67.00 122 SER A C 1
ATOM 945 O O . SER A 1 122 ? -15.062 18.628 18.717 1.00 67.00 122 SER A O 1
ATOM 947 N N . SER A 1 123 ? -15.995 18.875 20.742 1.00 71.31 123 SER A N 1
ATOM 948 C CA . SER A 1 123 ? -15.191 20.027 21.158 1.00 71.31 123 SER A CA 1
ATOM 949 C C . SER A 1 123 ? -13.846 19.624 21.775 1.00 71.31 123 SER A C 1
ATOM 951 O O . SER A 1 123 ? -12.945 20.452 21.913 1.00 71.31 123 SER A O 1
ATOM 953 N N . SER A 1 124 ? -13.693 18.343 22.128 1.00 67.00 124 SER A N 1
ATOM 954 C CA . SER A 1 124 ? -12.477 17.771 22.700 1.00 67.00 124 SER A CA 1
ATOM 955 C C . SER A 1 124 ? -12.224 16.345 22.203 1.00 67.00 124 SER A C 1
ATOM 957 O O . SER A 1 124 ? -13.130 15.644 21.747 1.00 67.00 124 SER A O 1
ATOM 959 N N . MET A 1 125 ? -10.973 15.895 22.322 1.00 55.97 125 MET A N 1
ATOM 960 C CA . MET A 1 125 ? -10.571 14.530 21.960 1.00 55.97 125 MET A CA 1
ATOM 961 C C . MET A 1 125 ? -11.279 13.468 22.820 1.00 55.97 125 MET A C 1
ATOM 963 O O . MET A 1 125 ? -11.581 12.374 22.352 1.00 55.97 125 MET A O 1
ATOM 967 N N . GLU A 1 126 ? -11.569 13.793 24.077 1.00 62.75 126 GLU A N 1
ATOM 968 C CA . GLU A 1 126 ? -12.261 12.899 25.007 1.00 62.75 126 GLU A CA 1
ATOM 969 C C . GLU A 1 126 ? -13.742 12.735 24.637 1.00 62.75 126 GLU A C 1
ATOM 971 O O . GLU A 1 126 ? -14.288 11.630 24.673 1.00 62.75 126 GLU A O 1
ATOM 976 N N . GLU A 1 127 ? -14.369 13.818 24.173 1.00 59.19 127 GLU A N 1
ATOM 977 C CA . GLU A 1 127 ? -15.729 13.805 23.638 1.00 59.19 127 GLU A CA 1
ATOM 978 C C . GLU A 1 127 ? -15.810 13.018 22.321 1.00 59.19 127 GLU A C 1
ATOM 980 O O . GLU A 1 127 ? -16.712 12.193 22.159 1.00 59.19 127 GLU A O 1
ATOM 985 N N . PHE A 1 128 ? -14.821 13.189 21.436 1.00 69.44 128 PHE A N 1
ATOM 986 C CA . PHE A 1 128 ? -14.696 12.409 20.203 1.00 69.44 128 PHE A CA 1
ATOM 987 C C . PHE A 1 128 ? -14.599 10.914 20.497 1.00 69.44 128 PHE A C 1
ATOM 989 O O . PHE A 1 128 ? -15.391 10.134 19.972 1.00 69.44 128 PHE A O 1
ATOM 996 N N . ASN A 1 129 ? -13.683 10.523 21.385 1.00 64.06 129 ASN A N 1
ATOM 997 C CA . ASN A 1 129 ? -13.505 9.133 21.788 1.00 64.06 129 ASN A CA 1
ATOM 998 C C . ASN A 1 129 ? -14.805 8.566 22.368 1.00 64.06 129 ASN A C 1
ATOM 1000 O O . ASN A 1 129 ? -15.276 7.521 21.931 1.00 64.06 129 ASN A O 1
ATOM 1004 N N . THR A 1 130 ? -15.443 9.286 23.292 1.00 66.94 130 THR A N 1
ATOM 1005 C CA . THR A 1 130 ? -16.695 8.848 23.924 1.00 66.94 130 THR A CA 1
ATOM 1006 C C . THR A 1 130 ? -17.809 8.627 22.899 1.00 66.94 130 THR A C 1
ATOM 1008 O O . THR A 1 130 ? -18.489 7.600 22.932 1.00 66.94 130 THR A O 1
ATOM 1011 N N . ARG A 1 131 ? -17.993 9.563 21.961 1.00 64.62 131 ARG A N 1
ATOM 1012 C CA . ARG A 1 131 ? -19.014 9.456 20.908 1.00 64.62 131 ARG A CA 1
ATOM 1013 C C . ARG A 1 131 ? -18.694 8.340 19.925 1.00 64.62 131 ARG A C 1
ATOM 1015 O O . ARG A 1 131 ? -19.586 7.560 19.598 1.00 64.62 131 ARG A O 1
ATOM 1022 N N . PHE A 1 132 ? -17.430 8.226 19.526 1.00 69.19 132 PHE A N 1
ATOM 1023 C CA . PHE A 1 132 ? -16.954 7.151 18.670 1.00 69.19 132 PHE A CA 1
ATOM 1024 C C . PHE A 1 132 ? -17.260 5.779 19.272 1.00 69.19 132 PHE A C 1
ATOM 1026 O O . PHE A 1 132 ? -17.955 4.970 18.660 1.00 69.19 132 PHE A O 1
ATOM 1033 N N . PHE A 1 133 ? -16.856 5.554 20.522 1.00 64.50 133 PHE A N 1
ATOM 1034 C CA . PHE A 1 133 ? -17.0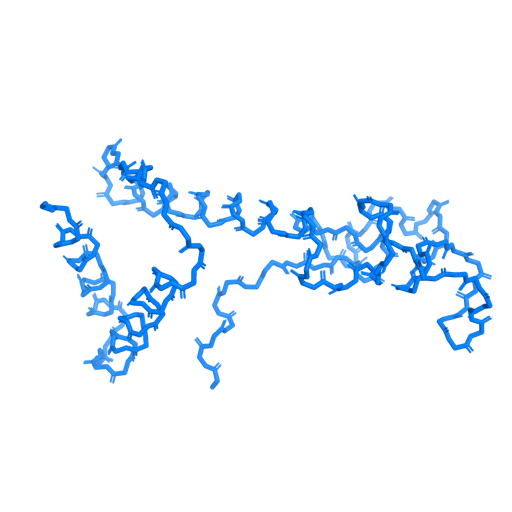87 4.282 21.199 1.00 64.50 133 PHE A CA 1
ATOM 1035 C C . PHE A 1 133 ? -18.567 3.997 21.471 1.00 64.50 133 PHE A C 1
ATOM 1037 O O . PHE A 1 133 ? -18.989 2.847 21.358 1.00 64.50 133 PHE A O 1
ATOM 1044 N N . ASN A 1 134 ? -19.378 5.008 21.796 1.00 60.66 134 ASN A N 1
ATOM 1045 C CA . ASN A 1 134 ? -20.814 4.814 22.016 1.00 60.66 134 ASN A CA 1
ATOM 1046 C C . ASN A 1 134 ? -21.567 4.461 20.733 1.00 60.66 134 ASN A C 1
ATOM 1048 O O . ASN A 1 134 ? -22.472 3.633 20.769 1.00 60.66 134 ASN A O 1
ATOM 1052 N N . ALA A 1 135 ? -21.186 5.020 19.589 1.00 60.03 135 ALA A N 1
ATOM 1053 C CA . ALA A 1 135 ? -21.786 4.609 18.328 1.00 60.03 135 ALA A CA 1
ATOM 1054 C C . ALA A 1 135 ? -21.333 3.222 17.891 1.00 60.03 135 ALA A C 1
ATOM 1056 O O . ALA A 1 135 ? -22.161 2.438 17.439 1.00 60.03 135 ALA A O 1
ATOM 1057 N N . CYS A 1 136 ? -20.067 2.863 18.124 1.00 53.59 136 CYS A N 1
ATOM 1058 C CA . CYS A 1 136 ? -19.623 1.483 17.943 1.00 53.59 136 CYS A CA 1
ATOM 1059 C C . CYS A 1 136 ? -20.417 0.492 18.818 1.00 53.59 136 CYS A C 1
ATOM 1061 O O . CYS A 1 136 ? -20.623 -0.636 18.387 1.00 53.59 136 CYS A O 1
ATOM 1063 N N . LYS A 1 137 ? -20.903 0.906 20.001 1.00 51.97 137 LYS A N 1
ATOM 1064 C CA . LYS A 1 137 ? -21.807 0.110 20.861 1.00 51.97 137 LYS A CA 1
ATOM 1065 C C . LYS A 1 137 ? -23.267 0.072 20.394 1.00 51.97 137 LYS A C 1
ATOM 1067 O O . LYS A 1 137 ? -23.987 -0.846 20.760 1.00 51.97 137 LYS A O 1
ATOM 1072 N N . ASN A 1 138 ? -23.735 1.069 19.647 1.00 45.16 138 ASN A N 1
ATOM 1073 C CA . ASN A 1 138 ? -25.128 1.137 19.178 1.00 45.16 138 ASN A CA 1
ATOM 1074 C C . ASN A 1 138 ? -25.338 0.454 17.820 1.00 45.16 138 ASN A C 1
ATOM 1076 O O . ASN A 1 138 ? -26.475 0.240 17.418 1.00 45.16 138 ASN A O 1
ATOM 1080 N N . LEU A 1 139 ? -24.253 0.094 17.131 1.00 45.56 139 LEU A N 1
ATOM 1081 C CA . LEU A 1 139 ? -24.277 -0.730 15.919 1.00 45.56 139 LEU A CA 1
ATOM 1082 C C . LEU A 1 139 ? -24.446 -2.233 16.213 1.00 45.56 139 LEU A C 1
ATOM 1084 O O . LEU A 1 139 ? -24.469 -3.023 15.279 1.00 45.56 139 LEU A O 1
ATOM 1088 N N . SER A 1 140 ? -24.555 -2.623 17.486 1.00 40.72 140 SER A N 1
ATOM 1089 C CA . SER A 1 140 ? -24.801 -3.998 17.933 1.00 40.72 140 SER A CA 1
ATOM 1090 C C . SER A 1 140 ? -26.235 -4.175 18.445 1.00 40.72 140 SER A C 1
ATOM 1092 O O . SER A 1 140 ? -26.454 -4.190 19.659 1.00 40.72 140 SER A O 1
ATOM 1094 N N . TYR A 1 141 ? -27.187 -4.297 17.514 1.00 34.00 141 TYR A N 1
ATOM 1095 C CA . TYR A 1 141 ? -28.533 -4.844 17.733 1.00 34.00 141 TYR A CA 1
ATOM 1096 C C . TYR A 1 141 ? -28.986 -5.665 16.529 1.00 34.00 141 TYR A C 1
ATOM 1098 O O . TYR A 1 141 ? -28.897 -5.134 15.400 1.00 34.00 141 TYR A O 1
#

Organism: Meganyctiphanes norvegica (NCBI:txid48144)

Radius of gyration: 19.24 Å; chains: 1; bounding box: 51×32×50 Å

Sequence (141 aa):
NTMDVFTIIQCHYCLEWASHTRPNCPFKDIKPQACAKCGEGGHKYTECSHPVKCINCDGEHPATARCCPVFKSSLQYARTKLVQEILHANGINSYQEETSSGTENDKNSHMTEFLAEAAHTSSSMEEFNTRFFNACKNLSY

InterPro domains:
  IPR001878 Zinc finger, CCHC-type [PS50158] (35-48)